Protein AF-A0A958Q8J9-F1 (afdb_monomer_lite)

Structure (mmCIF, N/CA/C/O backbone):
data_AF-A0A958Q8J9-F1
#
_entry.id   AF-A0A958Q8J9-F1
#
loop_
_atom_site.group_PDB
_atom_site.id
_atom_site.type_symbol
_atom_site.label_atom_id
_atom_site.label_alt_id
_atom_site.label_comp_id
_atom_site.label_asym_id
_atom_site.label_entity_id
_atom_site.label_seq_id
_atom_site.pdbx_PDB_ins_code
_atom_site.Cartn_x
_atom_site.Cartn_y
_atom_site.Cartn_z
_atom_site.occupancy
_atom_site.B_iso_or_equiv
_atom_site.auth_seq_id
_atom_site.auth_comp_id
_atom_site.auth_asym_id
_atom_site.auth_atom_id
_atom_site.pdbx_PDB_model_num
ATOM 1 N N . MET A 1 1 ? 12.607 -13.507 17.990 1.00 65.06 1 MET A N 1
ATOM 2 C CA . MET A 1 1 ? 11.284 -12.852 17.984 1.00 65.06 1 MET A CA 1
ATOM 3 C C . MET A 1 1 ? 10.967 -12.464 16.562 1.00 65.06 1 MET A C 1
ATOM 5 O O . MET A 1 1 ? 11.831 -11.887 15.908 1.00 65.06 1 MET A O 1
ATOM 9 N N . ASP A 1 2 ? 9.792 -12.836 16.069 1.00 87.00 2 ASP A N 1
ATOM 10 C CA . ASP A 1 2 ? 9.330 -12.377 14.765 1.00 87.00 2 ASP A CA 1
ATOM 11 C C . ASP A 1 2 ? 8.968 -10.878 14.819 1.00 87.00 2 ASP A C 1
ATOM 13 O O . ASP A 1 2 ? 8.800 -10.290 15.888 1.00 87.00 2 ASP A O 1
ATOM 17 N N . PHE A 1 3 ? 8.919 -10.215 13.662 1.00 89.94 3 PHE A N 1
ATOM 18 C CA . PHE A 1 3 ? 8.629 -8.779 13.597 1.00 89.94 3 PHE A CA 1
ATOM 19 C C . PHE A 1 3 ? 7.227 -8.441 14.138 1.00 89.94 3 PHE A C 1
ATOM 21 O O . PHE A 1 3 ? 7.032 -7.359 14.690 1.00 89.94 3 PHE A O 1
ATOM 28 N N . TRP A 1 4 ? 6.265 -9.358 14.009 1.00 93.81 4 TRP A N 1
ATOM 29 C CA . TRP A 1 4 ? 4.857 -9.146 14.349 1.00 93.81 4 TRP A CA 1
ATOM 30 C C . TRP A 1 4 ? 4.528 -9.447 15.817 1.00 93.81 4 TRP A C 1
ATOM 32 O O . TRP A 1 4 ? 3.486 -9.016 16.302 1.00 93.81 4 TRP A O 1
ATOM 42 N N . SER A 1 5 ? 5.422 -10.110 16.555 1.00 92.25 5 SER A N 1
ATOM 43 C CA . SER A 1 5 ? 5.240 -10.441 17.970 1.00 92.25 5 SER A CA 1
ATOM 44 C C . SER A 1 5 ? 5.408 -9.238 18.893 1.00 92.25 5 SER A C 1
ATOM 46 O O . SER A 1 5 ? 5.082 -9.326 20.074 1.00 92.25 5 SER A O 1
ATOM 48 N N . LYS A 1 6 ? 5.943 -8.118 18.388 1.00 95.69 6 LYS A N 1
ATOM 49 C CA . LYS A 1 6 ? 6.034 -6.865 19.144 1.00 95.69 6 LYS A CA 1
ATOM 50 C C . LYS A 1 6 ? 4.631 -6.324 19.403 1.00 95.69 6 LYS A C 1
ATOM 52 O O . LYS A 1 6 ? 3.866 -6.155 18.456 1.00 95.69 6 LYS A O 1
ATOM 57 N N . GLU A 1 7 ? 4.334 -5.991 20.657 1.00 96.06 7 GLU A N 1
ATOM 58 C CA . GLU A 1 7 ? 3.027 -5.468 21.080 1.00 96.06 7 GLU A CA 1
ATOM 59 C C . GLU A 1 7 ? 2.565 -4.301 20.198 1.00 96.06 7 GLU A C 1
ATOM 61 O O . GLU A 1 7 ? 1.462 -4.336 19.664 1.00 96.06 7 GLU A O 1
ATOM 66 N N . THR A 1 8 ? 3.446 -3.327 19.953 1.00 96.06 8 THR A N 1
ATOM 67 C CA . THR A 1 8 ? 3.157 -2.164 19.104 1.00 96.06 8 THR A CA 1
ATOM 68 C C . THR A 1 8 ? 2.720 -2.564 17.691 1.00 96.06 8 THR A C 1
ATOM 70 O O . THR A 1 8 ? 1.735 -2.042 17.175 1.00 96.06 8 THR A O 1
ATOM 73 N N . ASN A 1 9 ? 3.406 -3.530 17.071 1.00 96.75 9 ASN A N 1
ATOM 74 C CA . ASN A 1 9 ? 3.095 -3.977 15.710 1.00 96.75 9 ASN A CA 1
ATOM 75 C C . ASN A 1 9 ? 1.797 -4.788 15.672 1.00 96.75 9 ASN A C 1
ATOM 77 O O . ASN A 1 9 ? 0.998 -4.638 14.750 1.00 96.75 9 ASN A O 1
ATOM 81 N N . LYS A 1 10 ? 1.574 -5.633 16.682 1.00 96.00 10 LYS A N 1
ATOM 82 C CA . LYS A 1 10 ? 0.346 -6.418 16.815 1.00 96.00 10 LYS A CA 1
ATOM 83 C C . LYS A 1 10 ? -0.873 -5.518 17.028 1.00 96.00 10 LYS A C 1
ATOM 85 O O . LYS A 1 10 ? -1.880 -5.713 16.354 1.00 96.00 10 LYS A O 1
ATOM 90 N N . SER A 1 11 ? -0.759 -4.531 17.915 1.00 96.94 11 SER A N 1
ATOM 91 C CA . SER A 1 11 ? -1.809 -3.545 18.191 1.00 96.94 11 SER A CA 1
ATOM 92 C C . SER A 1 11 ? -2.178 -2.762 16.930 1.00 96.94 11 SER A C 1
ATOM 94 O O . SER A 1 11 ? -3.352 -2.658 16.588 1.00 96.94 11 SER A O 1
ATOM 96 N N . PHE A 1 12 ? -1.187 -2.328 16.144 1.00 96.88 12 PHE A N 1
ATOM 97 C CA . PHE A 1 12 ? -1.459 -1.640 14.882 1.00 96.88 12 PHE A CA 1
ATOM 98 C C . PHE A 1 12 ? -2.261 -2.497 13.885 1.00 96.88 12 PHE A C 1
ATOM 100 O O . PHE A 1 12 ? -3.200 -2.005 13.264 1.00 96.88 12 PHE A O 1
ATOM 107 N N . VAL A 1 13 ? -1.956 -3.795 13.765 1.00 96.50 13 VAL A N 1
ATOM 108 C CA . VAL A 1 13 ? -2.749 -4.709 12.920 1.00 96.50 13 VAL A CA 1
ATOM 109 C C . VAL A 1 13 ? -4.186 -4.836 13.433 1.00 96.50 13 VAL A C 1
ATOM 111 O O . VAL A 1 13 ? -5.109 -4.878 12.626 1.00 96.50 13 VAL A O 1
ATOM 114 N N . GLN A 1 14 ? -4.395 -4.868 14.752 1.00 96.88 14 GLN A N 1
ATOM 115 C CA . GLN A 1 14 ? -5.739 -4.913 15.338 1.00 96.88 14 GLN A CA 1
ATOM 116 C C . GLN A 1 14 ? -6.550 -3.654 15.011 1.00 96.88 14 GLN A C 1
ATOM 118 O O . GLN A 1 14 ? -7.724 -3.783 14.683 1.00 96.88 14 GLN A O 1
ATOM 123 N N . VAL A 1 15 ? -5.923 -2.472 15.018 1.00 97.25 15 VAL A N 1
ATOM 124 C CA . VAL A 1 15 ? -6.574 -1.216 14.604 1.00 97.25 15 VAL A CA 1
ATOM 125 C C . VAL A 1 15 ? -7.027 -1.288 13.145 1.00 97.25 15 VAL A C 1
ATOM 127 O O . VAL A 1 15 ? -8.175 -0.983 12.849 1.00 97.25 15 VAL A O 1
ATOM 130 N N . LEU A 1 16 ? -6.171 -1.769 12.235 1.00 96.94 16 LEU A N 1
ATOM 131 C CA . LEU A 1 16 ? -6.540 -1.913 10.820 1.00 96.94 16 LEU A CA 1
ATOM 132 C C . LEU A 1 16 ? -7.690 -2.908 10.589 1.00 96.94 16 LEU A C 1
ATOM 134 O O . LEU A 1 16 ? -8.421 -2.769 9.613 1.00 96.94 16 LEU A O 1
ATOM 138 N N . LEU A 1 17 ? -7.838 -3.918 11.453 1.00 97.31 17 LEU A N 1
ATOM 139 C CA . LEU A 1 17 ? -8.923 -4.904 11.383 1.00 97.31 17 LEU A CA 1
ATOM 140 C C . LEU A 1 17 ? -10.246 -4.408 11.985 1.00 97.31 17 LEU A C 1
ATOM 142 O O . LEU A 1 17 ? -11.261 -5.060 11.767 1.00 97.31 17 LEU A O 1
ATOM 146 N N . ALA A 1 18 ? -10.229 -3.311 12.744 1.00 97.69 18 ALA A N 1
ATOM 147 C CA . ALA A 1 18 ? -11.409 -2.742 13.393 1.00 97.69 18 ALA A CA 1
ATOM 148 C C . ALA A 1 18 ? -12.139 -1.694 12.533 1.00 97.69 18 ALA A C 1
ATOM 150 O O . ALA A 1 18 ? -13.196 -1.234 12.939 1.00 97.69 18 ALA A O 1
ATOM 151 N N . LEU A 1 19 ? -11.580 -1.312 11.378 1.00 97.62 19 LEU A N 1
ATOM 152 C CA . LEU A 1 19 ? -12.191 -0.346 10.462 1.00 97.62 19 LEU A CA 1
ATOM 153 C C . LEU A 1 19 ? -13.408 -0.967 9.757 1.00 97.62 19 LEU A C 1
ATOM 155 O O . LEU A 1 19 ? -13.259 -1.964 9.046 1.00 97.62 19 LEU A O 1
ATOM 159 N N . ASP A 1 20 ? -14.576 -0.335 9.886 1.00 96.44 20 ASP A N 1
ATOM 160 C CA . ASP A 1 20 ? -15.850 -0.866 9.376 1.00 96.44 20 ASP A CA 1
ATOM 161 C C . ASP A 1 20 ? -16.310 -0.205 8.066 1.00 96.44 20 ASP A C 1
ATOM 163 O O . ASP A 1 20 ? -17.143 -0.752 7.337 1.00 96.44 20 ASP A O 1
ATOM 167 N N . SER A 1 21 ? -15.783 0.980 7.741 1.00 97.94 21 SER A N 1
ATOM 168 C CA . SER A 1 21 ? -16.210 1.750 6.567 1.00 97.94 21 SER A CA 1
ATOM 169 C C . SER A 1 21 ? -15.068 2.459 5.847 1.00 97.94 21 SER A C 1
ATOM 171 O O . SER A 1 21 ? -13.996 2.714 6.398 1.00 97.94 21 SER A O 1
ATOM 173 N N . GLU A 1 22 ? -15.321 2.827 4.590 1.00 97.38 22 GLU A N 1
ATOM 174 C CA . GLU A 1 22 ? -14.373 3.608 3.799 1.00 97.38 22 GLU A CA 1
ATOM 175 C C . GLU A 1 22 ? -14.125 4.990 4.419 1.00 97.38 22 GLU A C 1
ATOM 177 O O . GLU A 1 22 ? -12.983 5.434 4.477 1.00 97.38 22 GLU A O 1
ATOM 182 N N . GLN A 1 23 ? -15.164 5.656 4.930 1.00 98.12 23 GLN A N 1
ATOM 183 C CA . GLN A 1 23 ? -15.049 6.978 5.553 1.00 98.12 23 GLN A CA 1
ATOM 184 C C . GLN A 1 23 ? -14.187 6.929 6.819 1.00 98.12 23 GLN A C 1
ATOM 186 O O . GLN A 1 23 ? -13.326 7.788 7.009 1.00 98.12 23 GLN A O 1
ATOM 191 N N . GLU A 1 24 ? -14.379 5.907 7.654 1.00 98.00 24 GLU A N 1
ATOM 192 C CA . GLU A 1 24 ? -13.563 5.686 8.849 1.00 98.00 24 GLU A CA 1
ATOM 193 C C . GLU A 1 24 ? -12.099 5.413 8.483 1.00 98.00 24 GLU A C 1
ATOM 195 O O . GLU A 1 24 ? -11.192 6.037 9.034 1.00 98.00 24 GLU A O 1
ATOM 200 N N . ALA A 1 25 ? -11.861 4.550 7.489 1.00 97.94 25 ALA A N 1
ATOM 201 C CA . ALA A 1 25 ? -10.517 4.265 7.002 1.00 97.94 25 ALA A CA 1
ATOM 202 C C . ALA A 1 25 ? -9.833 5.515 6.426 1.00 97.94 25 ALA A C 1
ATOM 204 O O . ALA A 1 25 ? -8.659 5.755 6.705 1.00 97.94 25 ALA A O 1
ATOM 205 N N . GLN A 1 26 ? -10.553 6.332 5.650 1.00 98.06 26 GLN A N 1
ATOM 206 C CA . GLN A 1 26 ? -10.027 7.588 5.115 1.00 98.06 26 GLN A CA 1
ATOM 207 C C . GLN A 1 26 ? -9.642 8.556 6.241 1.00 98.06 26 GLN A C 1
ATOM 209 O O . GLN A 1 26 ? -8.533 9.089 6.209 1.00 98.06 26 GLN A O 1
ATOM 214 N N . ALA A 1 27 ? -10.503 8.751 7.244 1.00 98.19 27 ALA A N 1
ATOM 215 C CA . ALA A 1 27 ? -10.213 9.637 8.371 1.00 98.19 27 ALA A CA 1
ATOM 216 C C . ALA A 1 27 ? -8.987 9.152 9.166 1.00 98.19 27 ALA A C 1
ATOM 218 O O . ALA A 1 27 ? -8.020 9.895 9.322 1.00 98.19 27 ALA A O 1
ATOM 219 N N . PHE A 1 28 ? -8.967 7.871 9.551 1.00 98.31 28 PHE A N 1
ATOM 220 C CA . PHE A 1 28 ? -7.858 7.275 10.298 1.00 98.31 28 PHE A CA 1
ATOM 221 C C . PHE A 1 28 ? -6.519 7.369 9.550 1.00 98.31 28 PHE A C 1
ATOM 223 O O . PHE A 1 28 ? -5.5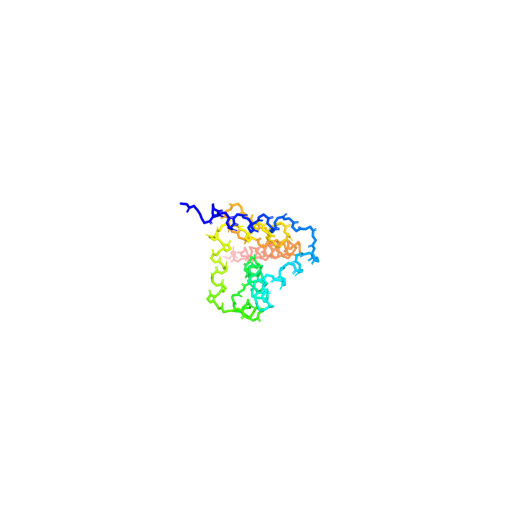00 7.758 10.124 1.00 98.31 28 PHE A O 1
ATOM 230 N N . LEU A 1 29 ? -6.499 7.047 8.252 1.00 97.81 29 LEU A N 1
ATOM 231 C CA . LEU A 1 29 ? -5.277 7.133 7.451 1.00 97.81 29 LEU A CA 1
ATOM 232 C C . LEU A 1 29 ? -4.812 8.582 7.261 1.00 97.81 29 LEU A C 1
ATOM 234 O O . LEU A 1 29 ? -3.608 8.811 7.149 1.00 97.81 29 LEU A O 1
ATOM 238 N N . ARG A 1 30 ? -5.723 9.564 7.225 1.00 97.81 30 ARG A N 1
ATOM 239 C CA . ARG A 1 30 ? -5.345 10.983 7.154 1.00 97.81 30 ARG A CA 1
ATOM 240 C C . ARG A 1 30 ? -4.747 11.508 8.459 1.00 97.81 30 ARG A C 1
ATOM 242 O O . ARG A 1 30 ? -3.834 12.326 8.375 1.00 97.81 30 ARG A O 1
ATOM 249 N N . ASP A 1 31 ? -5.204 11.020 9.609 1.00 98.19 31 ASP A N 1
ATOM 250 C CA . ASP A 1 31 ? -4.623 11.357 10.916 1.00 98.19 31 ASP A CA 1
ATOM 251 C C . ASP A 1 31 ? -3.240 10.717 11.105 1.00 98.19 31 ASP A C 1
ATOM 253 O O . ASP A 1 31 ? -2.323 11.334 11.645 1.00 98.19 31 ASP A O 1
ATOM 257 N N . LEU A 1 32 ? -3.076 9.475 10.638 1.00 98.12 32 LEU A N 1
ATOM 258 C CA . LEU A 1 32 ? -1.839 8.710 10.798 1.00 98.12 32 LEU A CA 1
ATOM 259 C C . LEU A 1 32 ? -0.737 9.121 9.812 1.00 98.12 32 LEU A C 1
ATOM 261 O O . LEU A 1 32 ? 0.448 8.981 10.115 1.00 98.12 32 LEU A O 1
ATOM 265 N N . MET A 1 33 ? -1.113 9.549 8.608 1.00 97.94 33 MET A N 1
ATOM 266 C CA . MET A 1 33 ? -0.196 9.679 7.476 1.00 97.94 33 MET A CA 1
ATOM 267 C C . MET A 1 33 ? -0.325 11.044 6.816 1.00 97.94 33 MET A C 1
ATOM 269 O O . MET A 1 33 ? -1.380 11.671 6.802 1.00 97.94 33 MET A O 1
ATOM 273 N N . THR A 1 34 ? 0.729 11.493 6.153 1.00 98.62 34 THR A N 1
ATOM 274 C CA . THR A 1 34 ? 0.675 12.644 5.245 1.00 98.62 34 THR A CA 1
ATOM 275 C C . THR A 1 34 ? 0.007 12.275 3.917 1.00 98.62 34 THR A C 1
ATOM 277 O O . THR A 1 34 ? -0.073 11.103 3.539 1.00 98.62 34 THR A O 1
ATOM 280 N N . GLU A 1 35 ? -0.470 13.271 3.167 1.00 98.12 35 GLU A N 1
ATOM 281 C CA . GLU A 1 35 ? -1.051 13.036 1.835 1.00 98.12 35 GLU A CA 1
ATOM 282 C C . GLU A 1 35 ? -0.038 12.388 0.883 1.00 98.12 35 GLU A C 1
ATOM 284 O O . GLU A 1 35 ? -0.379 11.491 0.110 1.00 98.12 35 GLU A O 1
ATOM 289 N N . ALA A 1 36 ? 1.230 12.798 0.989 1.00 98.00 36 ALA A N 1
ATOM 290 C CA . ALA A 1 36 ? 2.322 12.246 0.201 1.00 98.00 36 ALA A CA 1
ATOM 291 C C . ALA A 1 36 ? 2.530 10.750 0.478 1.00 98.00 36 ALA A C 1
ATOM 293 O O . ALA A 1 36 ? 2.717 9.973 -0.461 1.00 98.00 36 ALA A O 1
ATOM 294 N N . GLU A 1 37 ? 2.456 10.334 1.744 1.00 98.50 37 GLU A N 1
ATOM 295 C CA . GLU A 1 37 ? 2.564 8.926 2.127 1.00 98.50 37 GLU A CA 1
ATOM 296 C C . GLU A 1 37 ? 1.373 8.120 1.611 1.00 98.50 37 GLU A C 1
ATOM 298 O O . GLU A 1 37 ? 1.583 7.093 0.967 1.00 98.50 37 GLU A O 1
ATOM 303 N N . VAL A 1 38 ? 0.135 8.597 1.795 1.00 98.19 38 VAL A N 1
ATOM 304 C CA . VAL A 1 38 ? -1.062 7.927 1.250 1.00 98.19 38 VAL A CA 1
ATOM 305 C C . VAL A 1 38 ? -0.935 7.740 -0.266 1.00 98.19 38 VAL A C 1
ATOM 307 O O . VAL A 1 38 ? -1.112 6.629 -0.773 1.00 98.19 38 VAL A O 1
ATOM 310 N N . ALA A 1 39 ? -0.550 8.794 -0.991 1.00 97.75 39 ALA A N 1
ATOM 311 C CA . ALA A 1 39 ? -0.342 8.735 -2.434 1.00 97.75 39 ALA A CA 1
ATOM 312 C C . ALA A 1 39 ? 0.780 7.758 -2.831 1.00 97.75 39 ALA A C 1
ATOM 314 O O . ALA A 1 39 ? 0.688 7.099 -3.867 1.00 97.75 39 ALA A O 1
ATOM 315 N N . GLU A 1 40 ? 1.849 7.650 -2.043 1.00 97.75 40 GLU A N 1
ATOM 316 C CA . GLU A 1 40 ? 2.943 6.702 -2.278 1.00 97.75 40 GLU A CA 1
ATOM 317 C C . GLU A 1 40 ? 2.482 5.245 -2.103 1.00 97.75 40 GLU A C 1
ATOM 319 O O . GLU A 1 40 ? 2.757 4.402 -2.962 1.00 97.75 40 GLU A O 1
ATOM 324 N N . PHE A 1 41 ? 1.724 4.928 -1.047 1.00 97.81 41 PHE A N 1
ATOM 325 C CA . PHE A 1 41 ? 1.168 3.580 -0.870 1.00 97.81 41 PHE A CA 1
ATOM 326 C C . PHE A 1 41 ? 0.144 3.235 -1.956 1.00 97.81 41 PHE A C 1
ATOM 328 O O . PHE A 1 41 ? 0.187 2.128 -2.500 1.00 97.81 41 PHE A O 1
ATOM 335 N N . ALA A 1 42 ? -0.709 4.187 -2.341 1.00 98.19 42 ALA A N 1
ATOM 336 C CA . ALA A 1 42 ? -1.657 4.014 -3.438 1.00 98.19 42 ALA A CA 1
ATOM 337 C C . ALA A 1 42 ? -0.945 3.728 -4.772 1.00 98.19 42 ALA A C 1
ATOM 339 O O . ALA A 1 42 ? -1.331 2.809 -5.500 1.00 98.19 42 ALA A O 1
ATOM 340 N N . ARG A 1 43 ? 0.146 4.445 -5.077 1.00 98.56 43 ARG A N 1
ATOM 341 C CA . ARG A 1 43 ? 0.973 4.199 -6.271 1.00 98.56 43 ARG A CA 1
ATOM 342 C C . ARG A 1 43 ? 1.630 2.821 -6.250 1.00 98.56 43 ARG A C 1
ATOM 344 O O . ARG A 1 43 ? 1.627 2.136 -7.271 1.00 98.56 43 ARG A O 1
ATOM 351 N N . ARG A 1 44 ? 2.135 2.365 -5.098 1.00 98.50 44 ARG A N 1
ATOM 352 C CA . ARG A 1 44 ? 2.691 1.003 -4.953 1.00 98.50 44 ARG A CA 1
ATOM 353 C C . ARG A 1 44 ? 1.630 -0.075 -5.146 1.00 98.50 44 ARG A C 1
ATOM 355 O O . ARG A 1 44 ? 1.904 -1.079 -5.801 1.00 98.50 44 ARG A O 1
ATOM 362 N N . TRP A 1 45 ? 0.419 0.142 -4.633 1.00 98.25 45 TRP A N 1
ATOM 363 C CA . TRP A 1 45 ? -0.717 -0.740 -4.894 1.00 98.25 45 TRP A CA 1
ATOM 364 C C . TRP A 1 45 ? -1.091 -0.761 -6.383 1.00 98.25 45 TRP A C 1
ATOM 366 O O . TRP A 1 45 ? -1.241 -1.841 -6.955 1.00 98.25 45 TRP A O 1
ATOM 376 N N . LYS A 1 46 ? -1.152 0.403 -7.049 1.00 98.31 46 LYS A N 1
ATOM 377 C CA . LYS A 1 46 ? -1.366 0.490 -8.504 1.00 98.31 46 LYS A CA 1
ATOM 378 C C . LYS A 1 46 ? -0.289 -0.284 -9.273 1.00 98.31 46 LYS A C 1
ATOM 380 O O . LYS A 1 46 ? -0.632 -1.092 -10.130 1.00 98.31 46 LYS A O 1
ATOM 385 N N . ALA A 1 47 ? 0.986 -0.122 -8.919 1.00 98.25 47 ALA A N 1
ATOM 386 C CA . ALA A 1 47 ? 2.074 -0.885 -9.526 1.00 98.25 47 ALA A CA 1
ATOM 387 C C . ALA A 1 47 ? 1.907 -2.399 -9.326 1.00 98.25 47 ALA A C 1
ATOM 389 O O . ALA A 1 47 ? 2.080 -3.151 -10.277 1.00 98.25 47 ALA A O 1
ATOM 390 N N . ALA A 1 48 ? 1.520 -2.862 -8.132 1.00 97.94 48 ALA A N 1
ATOM 391 C CA . ALA A 1 48 ? 1.271 -4.284 -7.885 1.00 97.94 48 ALA A CA 1
ATOM 392 C C . ALA A 1 48 ? 0.140 -4.846 -8.764 1.00 97.94 48 ALA A C 1
ATOM 394 O O . ALA A 1 48 ? 0.264 -5.960 -9.267 1.00 97.94 48 ALA A O 1
ATOM 395 N N . ARG A 1 49 ? -0.930 -4.070 -8.990 1.00 97.31 49 ARG A N 1
ATOM 396 C CA . ARG A 1 49 ? -2.023 -4.437 -9.906 1.00 97.31 49 ARG A CA 1
ATOM 397 C C . ARG A 1 49 ? -1.547 -4.541 -11.354 1.00 97.31 49 ARG A C 1
ATOM 399 O O . ARG A 1 49 ? -1.846 -5.529 -12.009 1.00 97.31 49 ARG A O 1
ATOM 406 N N . LEU A 1 50 ? -0.793 -3.553 -11.834 1.00 96.56 50 LEU A N 1
ATOM 407 C CA . LEU A 1 50 ? -0.278 -3.538 -13.207 1.00 96.56 50 LEU A CA 1
ATOM 408 C C . LEU A 1 50 ? 0.748 -4.659 -13.443 1.00 96.56 50 LEU A C 1
ATOM 410 O O . 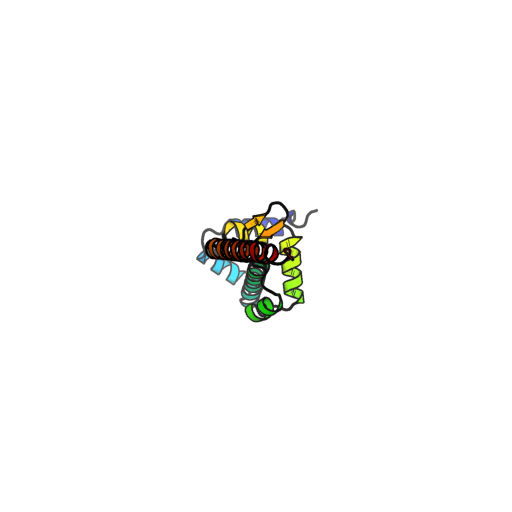LEU A 1 50 ? 0.692 -5.344 -14.459 1.00 96.56 50 LEU A O 1
ATOM 414 N N . LEU A 1 51 ? 1.629 -4.918 -12.472 1.00 96.19 51 LEU A N 1
ATOM 415 C CA . LEU A 1 51 ? 2.550 -6.060 -12.502 1.00 96.19 51 LEU A CA 1
ATOM 416 C C . LEU A 1 51 ? 1.793 -7.387 -12.574 1.00 96.19 51 LEU A C 1
ATOM 418 O O . LEU A 1 51 ? 2.162 -8.261 -13.352 1.00 96.19 51 LEU A O 1
ATOM 422 N N . ALA A 1 52 ? 0.717 -7.525 -11.796 1.00 94.06 52 ALA A N 1
ATOM 423 C CA . ALA A 1 52 ? -0.153 -8.693 -11.857 1.00 94.06 52 ALA A CA 1
ATOM 424 C C . ALA A 1 52 ? -0.867 -8.842 -13.210 1.00 94.06 52 ALA A C 1
ATOM 426 O O . ALA A 1 52 ? -1.277 -9.935 -13.579 1.00 94.06 52 ALA A O 1
ATOM 427 N N . GLN A 1 53 ? -0.982 -7.759 -13.970 1.00 92.88 53 GLN A N 1
ATOM 428 C CA . GLN A 1 53 ? -1.556 -7.763 -15.308 1.00 92.88 53 GLN A CA 1
ATOM 429 C C . GLN A 1 53 ? -0.506 -7.920 -16.419 1.00 92.88 53 GLN A C 1
ATOM 431 O O . GLN A 1 53 ? -0.827 -7.757 -17.591 1.00 92.88 53 GLN A O 1
ATOM 436 N N . GLY A 1 54 ? 0.756 -8.204 -16.078 1.00 91.62 54 GLY A N 1
ATOM 437 C CA . GLY A 1 54 ? 1.832 -8.354 -17.062 1.00 91.62 54 GLY A CA 1
ATOM 438 C C . GLY A 1 54 ? 2.237 -7.049 -17.755 1.00 91.62 54 GLY A C 1
ATOM 439 O O . GLY A 1 54 ? 2.899 -7.087 -18.792 1.00 91.62 54 GLY A O 1
ATOM 440 N N . VAL A 1 55 ? 1.858 -5.890 -17.207 1.00 94.69 55 VAL A N 1
ATOM 441 C CA . VAL A 1 55 ? 2.174 -4.586 -17.803 1.00 94.69 55 VAL A CA 1
ATOM 442 C C . VAL A 1 55 ? 3.692 -4.334 -17.747 1.00 94.69 55 VAL A C 1
ATOM 444 O O . VAL A 1 55 ? 4.309 -4.545 -16.696 1.00 94.69 55 VAL A O 1
ATOM 447 N N . PRO A 1 56 ? 4.323 -3.862 -18.842 1.00 94.19 56 PRO A N 1
ATOM 448 C CA . PRO A 1 56 ? 5.753 -3.562 -18.866 1.00 94.19 56 PRO A CA 1
ATOM 449 C C . PRO A 1 56 ? 6.154 -2.461 -17.876 1.00 94.19 56 PRO A C 1
ATOM 451 O O . PRO A 1 56 ? 5.412 -1.508 -17.645 1.00 94.19 56 PRO A O 1
ATOM 454 N N . TYR A 1 57 ? 7.376 -2.542 -17.343 1.00 92.81 57 TYR A N 1
ATOM 455 C CA . TYR A 1 57 ? 7.885 -1.597 -16.337 1.00 92.81 57 TYR A CA 1
ATOM 456 C C . TYR A 1 57 ? 7.827 -0.139 -16.802 1.00 92.81 57 TYR A C 1
ATOM 458 O O . TYR A 1 57 ? 7.428 0.719 -16.026 1.00 92.81 57 TYR A O 1
ATOM 466 N N . THR A 1 58 ? 8.159 0.137 -18.063 1.00 96.19 58 THR A N 1
ATOM 467 C CA . THR A 1 58 ? 8.137 1.494 -18.634 1.00 96.19 58 THR A CA 1
ATOM 468 C C . THR A 1 58 ? 6.740 2.117 -18.596 1.00 96.19 58 THR A C 1
ATOM 470 O O . THR A 1 58 ? 6.587 3.285 -18.247 1.00 96.19 58 THR A O 1
ATOM 473 N N . SER A 1 59 ? 5.701 1.331 -18.886 1.00 97.62 59 SER A N 1
ATOM 474 C CA . SER A 1 59 ? 4.308 1.771 -18.769 1.00 97.62 59 SER A CA 1
ATOM 475 C C . SER A 1 59 ? 3.914 1.994 -17.309 1.00 97.62 59 SER A C 1
ATOM 477 O O . SER A 1 59 ? 3.263 2.987 -16.996 1.00 97.62 59 SER A O 1
ATOM 479 N N . ILE A 1 60 ? 4.365 1.128 -16.395 1.00 97.56 60 ILE A N 1
ATOM 480 C CA . ILE A 1 60 ? 4.112 1.287 -14.955 1.00 97.56 60 ILE A CA 1
ATOM 481 C C . ILE A 1 60 ? 4.761 2.571 -14.425 1.00 97.56 60 ILE A C 1
ATOM 483 O O . ILE A 1 60 ? 4.136 3.284 -13.640 1.00 97.56 60 ILE A O 1
ATOM 487 N N . GLU A 1 61 ? 5.984 2.892 -14.845 1.00 97.94 61 GLU A N 1
ATOM 488 C CA . GLU A 1 61 ? 6.662 4.145 -14.488 1.00 97.94 61 GLU A CA 1
ATOM 489 C C . GLU A 1 61 ? 5.852 5.357 -14.944 1.00 97.94 61 GLU A C 1
ATOM 491 O O . GLU A 1 61 ? 5.560 6.229 -14.127 1.00 97.94 61 GLU A O 1
ATOM 496 N N . ALA A 1 62 ? 5.417 5.377 -16.207 1.00 97.75 62 ALA A N 1
ATOM 497 C CA . ALA A 1 62 ? 4.606 6.465 -16.751 1.00 97.75 62 ALA A CA 1
ATOM 498 C C . ALA A 1 62 ? 3.267 6.627 -16.008 1.00 97.75 62 ALA A C 1
ATOM 500 O O . ALA A 1 62 ? 2.823 7.740 -15.742 1.00 97.75 62 ALA A O 1
ATOM 501 N N . GLU A 1 63 ? 2.632 5.517 -15.632 1.00 97.50 63 GLU A N 1
ATOM 502 C CA . GLU A 1 63 ? 1.314 5.512 -14.999 1.00 97.50 63 GLU A CA 1
ATOM 503 C C . GLU A 1 63 ? 1.306 5.772 -13.492 1.00 97.50 63 GLU A C 1
ATOM 505 O O . GLU A 1 63 ? 0.266 6.148 -12.935 1.00 97.50 63 GLU A O 1
ATOM 510 N N . THR A 1 64 ? 2.406 5.463 -12.809 1.00 97.69 64 THR A N 1
ATOM 511 C CA . THR A 1 64 ? 2.505 5.549 -11.346 1.00 97.69 64 THR A CA 1
ATOM 512 C C . THR A 1 64 ? 3.469 6.634 -10.890 1.00 97.69 64 THR A C 1
ATOM 514 O O . THR A 1 64 ? 3.410 7.034 -9.732 1.00 97.69 64 THR A O 1
ATOM 517 N N . GLY A 1 65 ? 4.375 7.104 -11.749 1.00 97.62 65 GLY A N 1
ATOM 518 C CA . GLY A 1 65 ? 5.463 8.006 -11.370 1.00 97.62 65 GLY A CA 1
ATOM 519 C C . GLY A 1 65 ? 6.479 7.383 -10.405 1.00 97.62 65 GLY A C 1
ATOM 520 O O . GLY A 1 65 ? 7.271 8.105 -9.801 1.00 97.62 65 GLY A O 1
ATOM 521 N N . LEU A 1 66 ? 6.444 6.062 -10.196 1.00 98.25 66 LEU A N 1
ATOM 522 C CA . LEU A 1 66 ? 7.428 5.353 -9.381 1.00 98.25 66 LEU A CA 1
ATOM 523 C C . LEU A 1 66 ? 8.696 5.085 -10.189 1.00 98.25 66 LEU A C 1
ATOM 525 O O . LEU A 1 66 ? 8.638 4.846 -11.388 1.00 98.25 66 LEU A O 1
ATOM 529 N N . SER A 1 67 ? 9.844 5.045 -9.514 1.00 97.75 67 SER A N 1
ATOM 530 C CA . SER A 1 67 ? 11.104 4.649 -10.146 1.00 97.75 67 SER A CA 1
ATOM 531 C C . SER A 1 67 ? 11.167 3.145 -10.426 1.00 97.75 67 SER A C 1
ATOM 533 O O . SER A 1 67 ? 10.582 2.339 -9.689 1.00 97.75 67 SER A O 1
ATOM 535 N N . SER A 1 68 ? 11.992 2.748 -11.402 1.00 96.44 68 SER A N 1
ATOM 536 C CA . SER A 1 68 ? 12.267 1.340 -11.733 1.00 96.44 68 SER A CA 1
ATOM 537 C C . SER A 1 68 ? 12.687 0.534 -10.504 1.00 96.44 68 SER A C 1
ATOM 539 O O . SER A 1 68 ? 12.238 -0.593 -10.298 1.00 96.44 68 SER A O 1
ATOM 541 N N . ALA A 1 69 ? 13.516 1.126 -9.635 1.00 97.44 69 ALA A N 1
ATOM 542 C CA . ALA A 1 69 ? 13.972 0.495 -8.398 1.00 97.44 69 ALA A CA 1
ATOM 543 C C . ALA A 1 69 ? 12.818 0.229 -7.417 1.00 97.44 69 ALA A C 1
ATOM 545 O O . ALA A 1 69 ? 12.782 -0.811 -6.753 1.00 97.44 69 ALA A O 1
ATOM 546 N N . THR A 1 70 ? 11.850 1.144 -7.320 1.00 97.94 70 THR A N 1
ATOM 547 C CA . THR A 1 70 ? 10.660 0.936 -6.489 1.00 97.94 70 THR A CA 1
ATOM 548 C C . THR A 1 70 ? 9.740 -0.121 -7.090 1.00 97.94 70 THR A C 1
ATOM 550 O O . THR A 1 70 ? 9.321 -1.018 -6.358 1.00 97.94 70 THR A O 1
ATOM 553 N N . ILE A 1 71 ? 9.501 -0.100 -8.402 1.00 98.06 71 ILE A N 1
ATOM 554 C CA . ILE A 1 71 ? 8.695 -1.121 -9.093 1.00 98.06 71 ILE A CA 1
ATOM 555 C C . ILE A 1 71 ? 9.336 -2.507 -8.946 1.00 98.06 71 ILE A C 1
ATOM 557 O O . ILE A 1 71 ? 8.651 -3.472 -8.609 1.00 98.06 71 ILE A O 1
ATOM 561 N N . ALA A 1 72 ? 10.662 -2.612 -9.072 1.00 97.25 72 ALA A N 1
ATOM 562 C CA . ALA A 1 72 ? 11.396 -3.854 -8.843 1.00 97.25 72 ALA A CA 1
ATOM 563 C C . ALA A 1 72 ? 11.207 -4.393 -7.414 1.00 97.25 72 ALA A C 1
ATOM 565 O O . ALA A 1 72 ? 11.014 -5.597 -7.226 1.00 97.25 72 ALA A O 1
ATOM 566 N N . ARG A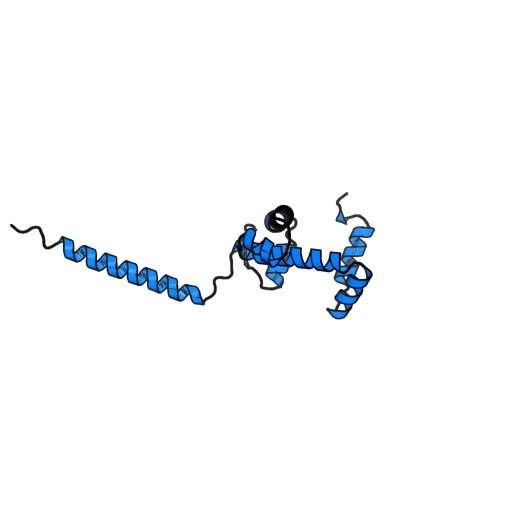 1 73 ? 11.198 -3.516 -6.398 1.00 98.19 73 ARG A N 1
ATOM 567 C CA . ARG A 1 73 ? 10.868 -3.916 -5.020 1.00 98.19 73 ARG A CA 1
ATOM 568 C C . ARG A 1 73 ? 9.430 -4.418 -4.909 1.00 98.19 73 ARG A C 1
A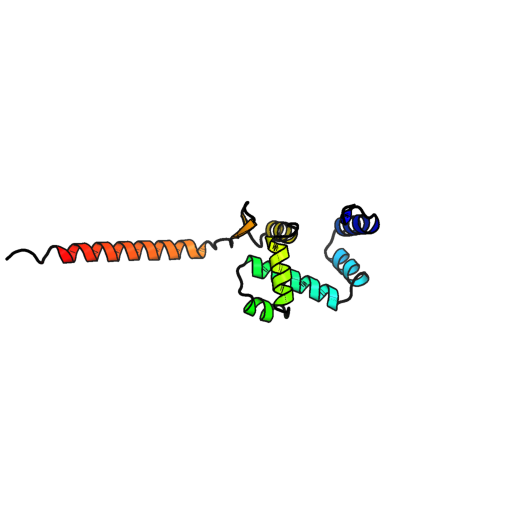TOM 570 O O . ARG A 1 73 ? 9.225 -5.472 -4.312 1.00 98.19 73 ARG A O 1
ATOM 577 N N . VAL A 1 74 ? 8.456 -3.714 -5.487 1.00 98.19 74 VAL A N 1
ATOM 578 C CA . VAL A 1 74 ? 7.045 -4.145 -5.482 1.00 98.19 74 VAL A CA 1
ATOM 579 C C . VAL A 1 74 ? 6.898 -5.515 -6.147 1.00 98.19 74 VAL A C 1
ATOM 581 O O . VAL A 1 74 ? 6.324 -6.414 -5.541 1.00 98.19 74 VAL A O 1
ATOM 584 N N . SER A 1 75 ? 7.502 -5.721 -7.319 1.00 96.69 75 SER A N 1
ATOM 585 C CA . SER A 1 75 ? 7.511 -7.009 -8.023 1.00 96.69 75 SER A CA 1
ATOM 586 C C . SER A 1 75 ? 8.122 -8.130 -7.180 1.00 96.69 75 SER A C 1
ATOM 588 O O . SER A 1 75 ? 7.532 -9.206 -7.049 1.00 96.69 75 SER A O 1
ATOM 590 N N . LYS A 1 76 ? 9.257 -7.877 -6.515 1.00 97.12 76 LYS A N 1
ATOM 591 C CA . LYS A 1 76 ? 9.864 -8.852 -5.599 1.00 97.12 76 LYS A CA 1
ATOM 592 C C . LYS A 1 76 ? 8.902 -9.251 -4.477 1.00 97.12 76 LYS A C 1
ATOM 594 O O . LYS A 1 76 ? 8.772 -10.441 -4.203 1.00 97.12 76 LYS A O 1
ATOM 599 N N . TRP A 1 77 ? 8.227 -8.294 -3.838 1.00 97.19 77 TRP A N 1
ATOM 600 C CA . TRP A 1 77 ? 7.273 -8.577 -2.756 1.00 97.19 77 TRP A CA 1
ATOM 601 C C . TRP A 1 77 ? 5.977 -9.230 -3.249 1.00 97.19 77 TRP A C 1
ATOM 603 O O . TRP A 1 77 ? 5.413 -10.065 -2.542 1.00 97.19 77 TRP A O 1
ATOM 613 N N . LEU A 1 78 ? 5.530 -8.898 -4.459 1.00 96.31 78 LEU A N 1
ATOM 614 C CA . LEU A 1 78 ? 4.370 -9.508 -5.102 1.00 96.31 78 LEU A CA 1
ATOM 615 C C . LEU A 1 78 ? 4.594 -11.004 -5.372 1.00 96.31 78 LEU A C 1
ATOM 617 O O . LEU A 1 78 ? 3.718 -11.812 -5.069 1.00 96.31 78 LEU A O 1
ATOM 621 N N . HIS A 1 79 ? 5.771 -11.385 -5.876 1.00 92.50 79 HIS A N 1
ATOM 622 C CA . HIS A 1 79 ? 6.066 -12.771 -6.262 1.00 92.50 79 HIS A CA 1
ATOM 623 C C . HIS A 1 79 ? 6.698 -13.591 -5.128 1.00 92.50 79 HIS A C 1
ATOM 625 O O . HIS A 1 79 ? 6.278 -14.713 -4.856 1.00 92.50 79 HIS A O 1
ATOM 631 N N . LYS A 1 80 ? 7.672 -13.024 -4.409 1.00 92.94 80 LYS A N 1
ATOM 632 C CA . LYS A 1 80 ? 8.511 -13.734 -3.422 1.00 92.94 80 LYS A CA 1
ATOM 633 C C . LYS A 1 80 ? 8.364 -13.204 -1.988 1.00 92.94 80 LYS A C 1
ATOM 635 O O . LYS A 1 80 ? 9.189 -13.515 -1.135 1.00 92.94 80 LYS A O 1
ATOM 640 N N . GLY A 1 81 ? 7.365 -12.358 -1.730 1.00 93.31 81 GLY A N 1
ATOM 641 C CA . GLY A 1 81 ? 7.082 -11.811 -0.402 1.00 93.31 81 GLY A CA 1
ATOM 642 C C . GLY A 1 81 ? 6.106 -12.657 0.419 1.00 93.31 81 GLY A C 1
ATOM 643 O O . GLY A 1 81 ? 5.860 -13.823 0.130 1.00 93.31 81 GLY A O 1
ATOM 644 N N . GLN A 1 82 ? 5.484 -12.022 1.415 1.00 94.19 82 GLN A N 1
ATOM 645 C CA . GLN A 1 82 ? 4.553 -12.655 2.367 1.00 94.19 82 GLN A CA 1
ATOM 646 C C . GLN A 1 82 ? 3.158 -12.963 1.780 1.00 94.19 82 GLN A C 1
ATOM 648 O O . GLN A 1 82 ? 2.242 -13.323 2.507 1.00 94.19 82 GLN A O 1
ATOM 653 N N . GLY A 1 83 ? 2.947 -12.763 0.474 1.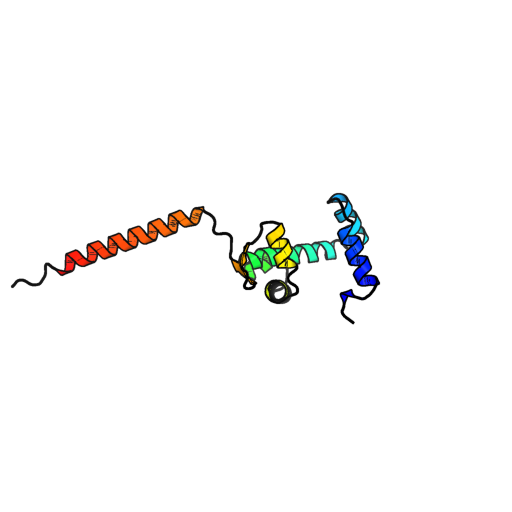00 95.06 83 GLY A N 1
ATOM 654 C CA . GLY A 1 83 ? 1.685 -13.082 -0.208 1.00 95.06 83 GLY A CA 1
ATOM 655 C C . GLY A 1 83 ? 0.534 -12.081 -0.027 1.00 95.06 83 GLY A C 1
ATOM 656 O O . GLY A 1 83 ? -0.485 -12.236 -0.694 1.00 95.06 83 GLY A O 1
ATOM 657 N N . GLY A 1 84 ? 0.690 -11.029 0.787 1.00 96.31 84 GLY A N 1
ATOM 658 C CA . GLY A 1 84 ? -0.369 -10.040 1.051 1.00 96.31 84 GLY A CA 1
ATOM 659 C C . GLY A 1 84 ? -0.958 -9.385 -0.208 1.00 96.31 84 GLY A C 1
ATOM 660 O O . GLY A 1 84 ? -2.178 -9.333 -0.351 1.00 96.31 84 GLY A O 1
ATOM 661 N N . TYR A 1 85 ? -0.114 -8.981 -1.169 1.00 96.94 85 TYR A N 1
ATOM 662 C CA . TYR A 1 85 ? -0.589 -8.460 -2.459 1.00 96.94 85 TYR A CA 1
ATOM 663 C C . TYR A 1 85 ? -1.470 -9.475 -3.194 1.00 96.94 85 TYR A C 1
ATOM 665 O O . TYR A 1 85 ? -2.569 -9.134 -3.612 1.00 96.94 85 TYR A O 1
ATOM 673 N N . ARG A 1 86 ? -1.021 -10.731 -3.310 1.00 95.19 86 ARG A N 1
ATOM 674 C CA . ARG A 1 86 ? -1.746 -11.789 -4.031 1.00 95.19 86 ARG A CA 1
ATOM 675 C C . ARG A 1 86 ? -3.110 -12.074 -3.408 1.00 95.19 86 ARG A C 1
ATOM 677 O O . ARG A 1 86 ? -4.091 -12.209 -4.130 1.00 95.19 86 ARG A O 1
ATOM 684 N N . VAL A 1 87 ? -3.182 -12.115 -2.075 1.00 96.12 87 VAL A N 1
ATOM 685 C CA . VAL A 1 87 ? -4.446 -12.310 -1.349 1.00 96.12 87 VAL A CA 1
ATOM 686 C C . VAL A 1 87 ? -5.433 -11.190 -1.664 1.00 96.12 87 VAL A C 1
ATOM 688 O O . VAL A 1 87 ? -6.584 -11.477 -1.982 1.00 96.12 87 VAL A O 1
ATOM 691 N N . LEU A 1 88 ? -5.004 -9.927 -1.599 1.00 96.31 88 LEU A N 1
ATOM 692 C CA . LEU A 1 88 ? -5.893 -8.793 -1.857 1.00 96.31 88 LEU A CA 1
ATOM 693 C C . LEU A 1 88 ? -6.269 -8.669 -3.336 1.00 96.31 88 LEU A C 1
ATOM 695 O O . LEU A 1 88 ? -7.429 -8.412 -3.638 1.00 96.31 88 LEU A O 1
ATOM 699 N N . LEU A 1 89 ? -5.333 -8.918 -4.256 1.00 95.69 89 LEU A N 1
ATOM 700 C CA . LEU A 1 89 ? -5.614 -8.941 -5.694 1.00 95.69 89 LEU A CA 1
ATOM 701 C C . LEU A 1 89 ? -6.684 -9.983 -6.034 1.00 95.69 89 LEU A C 1
ATOM 703 O O . LEU A 1 89 ? -7.625 -9.666 -6.758 1.00 95.69 89 LEU A O 1
ATOM 707 N N . LYS A 1 90 ? -6.582 -11.186 -5.454 1.00 94.38 90 LYS A N 1
ATOM 708 C CA . LYS A 1 90 ? -7.586 -12.242 -5.613 1.00 94.38 90 LYS A CA 1
ATOM 709 C C . LYS A 1 90 ? -8.924 -11.861 -4.978 1.00 94.38 90 LYS A C 1
ATOM 711 O O . LYS A 1 90 ? -9.957 -11.976 -5.625 1.00 94.38 90 LYS A O 1
ATOM 716 N N . LYS A 1 91 ? -8.921 -11.385 -3.724 1.00 94.94 91 LYS A N 1
ATOM 717 C CA . LYS A 1 91 ? -10.148 -10.974 -3.009 1.00 94.94 91 LYS A CA 1
ATOM 718 C C . LYS A 1 91 ? -10.929 -9.889 -3.754 1.00 94.94 91 LYS A C 1
ATOM 720 O O . LYS A 1 91 ? -12.150 -9.878 -3.685 1.00 94.94 91 LYS A O 1
ATOM 725 N N . LEU A 1 92 ? -10.228 -8.999 -4.453 1.00 94.56 92 LEU A N 1
ATOM 726 C CA . LEU A 1 92 ? -10.819 -7.910 -5.230 1.00 94.56 92 LEU A CA 1
ATOM 727 C C . LEU A 1 92 ? -11.123 -8.294 -6.691 1.00 94.56 92 LEU A C 1
ATOM 729 O O . LEU A 1 92 ? -11.535 -7.431 -7.459 1.00 94.56 92 LEU A O 1
ATOM 733 N N . GLY A 1 93 ? -10.896 -9.550 -7.098 1.00 92.75 93 GLY A N 1
ATOM 734 C CA . GLY A 1 93 ? -11.149 -10.014 -8.467 1.00 92.75 93 GLY A CA 1
ATOM 735 C C . GLY A 1 93 ? -10.252 -9.367 -9.529 1.00 92.75 93 GLY A C 1
ATOM 736 O O . GLY A 1 93 ? -10.644 -9.263 -10.686 1.00 92.75 93 GLY A O 1
ATOM 737 N N . ILE A 1 94 ? -9.065 -8.887 -9.145 1.00 89.50 94 ILE A N 1
ATOM 738 C CA . ILE A 1 94 ? -8.149 -8.161 -10.040 1.00 89.50 94 ILE A CA 1
ATOM 739 C C . ILE A 1 94 ? -7.221 -9.122 -10.798 1.00 89.50 94 ILE A C 1
ATOM 741 O O . ILE A 1 94 ? -6.818 -8.815 -11.919 1.00 89.50 94 ILE A O 1
ATOM 745 N N . ALA A 1 95 ? -6.858 -10.256 -10.194 1.00 79.44 95 ALA A N 1
ATOM 746 C CA . ALA A 1 95 ? -6.003 -11.267 -10.813 1.00 79.44 95 ALA A CA 1
ATOM 747 C C . ALA A 1 95 ? -6.323 -12.671 -10.283 1.00 79.44 95 ALA A C 1
ATOM 749 O O . ALA A 1 95 ? -6.595 -12.835 -9.089 1.00 79.44 95 ALA A O 1
ATOM 750 N N . GLU A 1 96 ? -6.212 -13.677 -11.154 1.00 66.62 96 GLU A N 1
ATOM 751 C CA . GLU A 1 96 ? -6.209 -15.083 -10.758 1.00 66.62 96 GLU A CA 1
ATOM 752 C C . GLU A 1 96 ? -4.769 -15.502 -10.444 1.00 66.62 96 GLU A C 1
ATOM 754 O O . GLU A 1 96 ? -3.846 -15.373 -11.247 1.00 66.62 96 GLU A O 1
ATOM 759 N N . VAL A 1 97 ? -4.552 -15.955 -9.213 1.00 56.72 97 VAL A N 1
ATOM 760 C CA . VAL A 1 97 ? -3.236 -16.398 -8.744 1.00 56.72 97 VAL A CA 1
ATOM 761 C C . VAL A 1 97 ? -3.252 -17.917 -8.754 1.00 56.72 97 VAL A C 1
ATOM 763 O O . VAL A 1 97 ? -3.979 -18.523 -7.958 1.00 56.72 97 VAL A O 1
ATOM 766 N N . THR A 1 98 ? -2.466 -18.544 -9.629 1.00 47.81 98 THR A N 1
ATOM 767 C CA . THR A 1 98 ? -2.389 -20.007 -9.661 1.00 47.81 98 THR A CA 1
ATOM 768 C C . THR A 1 98 ? -1.635 -20.537 -8.429 1.00 47.81 98 THR A C 1
ATOM 770 O O . THR A 1 98 ? -0.845 -19.811 -7.808 1.00 47.81 98 THR A O 1
ATOM 773 N N . PRO A 1 99 ? -1.839 -21.813 -8.037 1.00 42.41 99 PRO A N 1
ATOM 774 C CA . PRO A 1 99 ? -1.231 -22.405 -6.838 1.00 42.41 99 PRO A CA 1
ATOM 775 C C . PRO A 1 99 ? 0.308 -22.353 -6.777 1.00 42.41 99 PRO A C 1
ATOM 777 O O . PRO A 1 99 ? 0.873 -22.541 -5.702 1.00 42.41 99 PRO A O 1
ATOM 780 N N . LYS A 1 100 ? 0.996 -22.080 -7.897 1.00 42.88 100 LYS A N 1
ATOM 781 C CA . LYS A 1 100 ? 2.462 -21.952 -7.979 1.00 42.88 100 LYS A CA 1
ATOM 782 C C . LYS A 1 100 ? 2.996 -20.527 -7.763 1.00 42.88 100 LYS A C 1
ATOM 784 O O . LYS A 1 100 ? 4.208 -20.338 -7.738 1.00 42.88 100 LYS A O 1
ATOM 789 N N . GLY A 1 101 ? 2.127 -19.533 -7.560 1.00 47.62 101 GLY A N 1
ATOM 790 C CA . GLY A 1 101 ? 2.540 -18.133 -7.388 1.00 47.62 101 GLY A CA 1
ATOM 791 C C . GLY A 1 101 ? 2.868 -17.406 -8.697 1.00 47.62 101 GLY A C 1
ATOM 792 O O . GLY A 1 101 ? 3.416 -16.304 -8.651 1.00 47.62 101 GLY A O 1
ATOM 793 N N . GLU A 1 102 ? 2.516 -18.004 -9.834 1.00 53.66 102 GLU A N 1
ATOM 794 C CA . GLU A 1 102 ? 2.494 -17.356 -11.143 1.00 53.66 102 GLU A CA 1
ATOM 795 C C . GLU A 1 102 ? 1.175 -16.584 -11.278 1.00 53.66 102 GLU A C 1
ATOM 797 O O . GLU A 1 102 ? 0.116 -17.040 -10.834 1.00 53.66 102 GLU A O 1
ATOM 802 N N . ILE A 1 103 ? 1.254 -15.364 -11.805 1.00 55.62 103 ILE A N 1
ATOM 803 C CA . ILE A 1 103 ? 0.080 -14.522 -12.015 1.00 55.62 103 ILE A CA 1
ATOM 804 C C . ILE A 1 103 ? -0.393 -14.772 -13.441 1.00 55.62 103 ILE A C 1
ATOM 806 O O . ILE A 1 103 ? 0.305 -14.405 -14.385 1.00 55.62 103 ILE A O 1
ATOM 810 N N . GLU A 1 104 ? -1.551 -15.410 -13.593 1.00 48.06 104 GLU A N 1
ATOM 811 C CA . GLU A 1 104 ? -2.191 -15.577 -14.894 1.00 48.06 104 GLU A CA 1
ATOM 812 C C . GLU A 1 104 ? -3.310 -14.543 -15.021 1.00 48.06 104 GLU A C 1
ATOM 814 O O . GLU A 1 104 ? -4.172 -14.391 -14.151 1.00 48.06 104 GLU A O 1
ATOM 819 N N . LEU A 1 105 ? -3.268 -13.780 -16.111 1.00 46.62 105 LEU A N 1
ATOM 820 C CA . LEU A 1 105 ? -4.329 -12.847 -16.459 1.00 46.62 105 LEU A CA 1
ATOM 821 C C . LEU A 1 105 ? -5.650 -13.613 -16.632 1.00 46.62 105 LEU A C 1
ATOM 823 O O . LEU A 1 105 ? -5.650 -14.667 -17.272 1.00 46.62 105 LEU A O 1
ATOM 827 N N . PRO A 1 106 ? -6.791 -13.089 -16.147 1.00 44.47 106 PRO A N 1
ATOM 828 C CA . PRO A 1 106 ? -8.079 -13.650 -16.517 1.00 44.47 106 PRO A CA 1
ATOM 829 C C . PRO A 1 106 ? -8.224 -13.551 -18.040 1.00 44.47 106 PRO A C 1
ATOM 831 O O . PRO A 1 106 ? -8.269 -12.454 -18.600 1.00 44.47 106 PRO A O 1
ATOM 834 N N . VAL A 1 107 ? -8.266 -14.701 -18.719 1.00 45.91 107 VAL A N 1
ATOM 835 C CA . VAL A 1 107 ? -8.502 -14.765 -20.163 1.00 45.91 107 VAL A CA 1
ATOM 836 C C . VAL A 1 107 ? -9.873 -14.145 -20.429 1.00 45.91 107 VAL A C 1
ATOM 838 O O . VAL A 1 107 ? -10.911 -14.724 -20.100 1.00 45.91 107 VAL A O 1
ATOM 841 N N . SER A 1 108 ? -9.888 -12.936 -20.995 1.00 42.25 108 SER A N 1
ATOM 842 C CA . SER A 1 108 ? -11.122 -12.312 -21.465 1.00 42.25 108 SER A CA 1
ATOM 843 C C . SER A 1 108 ? -11.771 -13.242 -22.490 1.00 42.25 108 SER A C 1
ATOM 845 O O . SER A 1 108 ? -11.139 -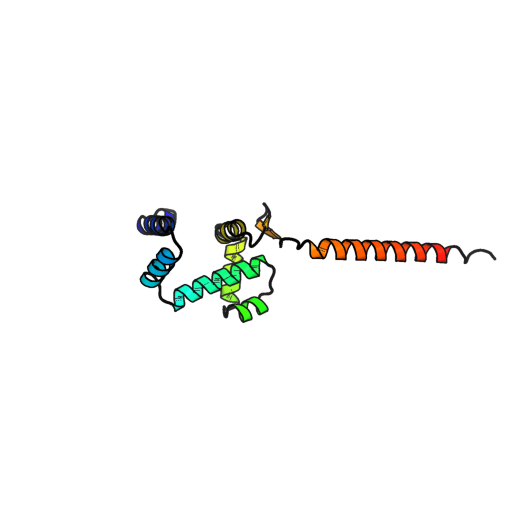13.622 -23.479 1.00 42.25 108 SER A O 1
ATOM 847 N N . LYS A 1 109 ? -13.048 -13.596 -22.280 1.00 44.75 109 LYS A N 1
ATOM 848 C CA . LYS A 1 109 ? -13.834 -14.476 -23.170 1.00 44.75 109 LYS A CA 1
ATOM 849 C C . LYS A 1 109 ? -13.886 -13.990 -24.631 1.00 44.75 109 LYS A C 1
ATOM 851 O O . LYS A 1 109 ? -14.270 -14.766 -25.498 1.00 44.75 109 LYS A O 1
ATOM 856 N N . SER A 1 110 ? -13.471 -12.753 -24.909 1.00 44.31 110 SER A N 1
ATOM 857 C CA . SER A 1 110 ? -13.319 -12.200 -26.259 1.00 44.31 110 SER A CA 1
ATOM 858 C C . SER A 1 110 ? -12.196 -12.848 -27.080 1.00 44.31 110 SER A C 1
ATOM 860 O O . SER A 1 110 ? -12.321 -12.931 -28.297 1.00 44.31 110 SER A O 1
ATOM 862 N N . ASN A 1 111 ? -11.122 -13.349 -26.455 1.00 42.75 111 ASN A N 1
ATOM 863 C CA . ASN A 1 111 ? -9.979 -13.910 -27.195 1.00 42.75 111 ASN A CA 1
ATOM 864 C C . ASN A 1 111 ? -10.163 -15.390 -27.573 1.00 42.75 111 ASN A C 1
ATOM 866 O O . ASN A 1 111 ? -9.544 -15.858 -28.524 1.00 42.75 111 ASN A O 1
ATOM 870 N N . LEU A 1 112 ? -11.083 -16.107 -26.913 1.00 46.94 112 LEU A N 1
ATOM 871 C CA . LEU A 1 112 ? -11.370 -17.519 -27.205 1.00 46.94 112 LEU A CA 1
ATOM 872 C C . LEU A 1 112 ? -11.984 -17.741 -28.601 1.00 46.94 112 LEU A C 1
ATOM 874 O O . LEU A 1 112 ? -11.898 -18.839 -29.147 1.00 46.94 112 LEU A O 1
ATOM 878 N N . GLN A 1 113 ? -12.637 -16.724 -29.172 1.00 44.88 113 GLN A N 1
ATOM 879 C CA . GLN A 1 113 ? -13.209 -16.791 -30.523 1.00 44.88 113 GLN A CA 1
ATOM 880 C C . GLN A 1 113 ? -12.184 -16.447 -31.609 1.00 44.88 113 GLN A C 1
ATOM 882 O O . GLN A 1 113 ? -12.280 -16.972 -32.718 1.00 44.88 113 GLN A O 1
ATOM 887 N N . VAL A 1 114 ? -11.177 -15.632 -31.286 1.00 50.56 114 VAL A N 1
ATOM 888 C CA . VAL A 1 114 ? -10.114 -15.274 -32.232 1.00 50.56 114 VAL A CA 1
ATOM 889 C C . VAL A 1 114 ? -9.170 -16.460 -32.432 1.00 50.56 114 VAL A C 1
ATOM 891 O O . VAL A 1 114 ? -8.918 -16.839 -33.570 1.00 50.56 114 VAL A O 1
ATOM 894 N N . GLU A 1 115 ? -8.737 -17.126 -31.356 1.00 48.47 115 GLU A N 1
ATOM 895 C CA . GLU A 1 115 ? -7.811 -18.268 -31.466 1.00 48.47 115 GLU A CA 1
ATOM 896 C C . GLU A 1 115 ? -8.424 -19.458 -32.215 1.00 48.47 115 GLU A C 1
ATOM 898 O O . GLU A 1 115 ? -7.778 -20.031 -33.091 1.00 48.47 115 GLU A O 1
ATOM 903 N N . LYS A 1 116 ? -9.710 -19.760 -31.978 1.00 53.12 116 LYS A N 1
ATOM 904 C CA . LYS A 1 116 ? -10.421 -20.808 -32.731 1.00 53.12 116 LYS A CA 1
ATOM 905 C C . LYS A 1 116 ? -10.559 -20.493 -34.223 1.00 53.12 116 LYS A C 1
ATOM 907 O O . LYS A 1 116 ? -10.592 -21.420 -35.027 1.00 53.12 116 LYS A O 1
ATOM 912 N N . SER A 1 117 ? -10.632 -19.214 -34.594 1.00 50.50 117 SER A N 1
ATOM 913 C CA . SER A 1 117 ? -10.723 -18.798 -36.000 1.00 50.50 117 SER A CA 1
ATOM 914 C C . SER A 1 117 ? -9.376 -18.952 -36.718 1.00 50.50 117 SER A C 1
ATOM 916 O O . SER A 1 117 ? -9.331 -19.458 -37.836 1.00 50.50 117 SER A O 1
ATOM 918 N N . VAL A 1 118 ? -8.268 -18.622 -36.044 1.00 55.22 118 VAL A N 1
ATOM 919 C CA . VAL A 1 118 ? -6.908 -18.731 -36.604 1.00 55.22 118 VAL A CA 1
ATOM 920 C C . VAL A 1 118 ? -6.472 -20.195 -36.772 1.00 55.22 118 VAL A C 1
ATOM 922 O O . VAL A 1 118 ? -5.825 -20.544 -37.764 1.00 55.22 118 VAL A O 1
ATOM 925 N N . GLU A 1 119 ? -6.861 -21.080 -35.848 1.00 54.72 119 GLU A N 1
ATOM 926 C CA . GLU A 1 119 ? -6.576 -22.520 -35.947 1.00 54.72 119 GLU A CA 1
ATOM 927 C C . GLU A 1 119 ? -7.338 -23.193 -37.099 1.00 54.72 119 GLU A C 1
ATOM 929 O O . GLU A 1 119 ? -6.767 -24.010 -37.827 1.00 54.72 119 GLU A O 1
ATOM 934 N N . GLN A 1 120 ? -8.607 -22.825 -37.318 1.00 54.31 120 GLN A N 1
ATOM 935 C CA . GLN A 1 120 ? -9.398 -23.357 -38.433 1.00 54.31 120 GLN A CA 1
ATOM 936 C C . GLN A 1 120 ? -8.903 -22.862 -39.796 1.00 54.31 120 GLN A C 1
ATOM 938 O O . GLN A 1 120 ? -8.869 -23.637 -40.754 1.00 54.31 120 GLN A O 1
ATOM 943 N N . GLU A 1 121 ? -8.463 -21.607 -39.887 1.00 54.81 121 GLU A N 1
ATOM 944 C CA . GLU A 1 121 ? -7.909 -21.046 -41.121 1.00 54.81 121 GLU A CA 1
ATOM 945 C C . GLU A 1 121 ? -6.552 -21.682 -41.471 1.00 54.81 121 GLU A C 1
ATOM 947 O O . GLU A 1 121 ? -6.314 -22.066 -42.619 1.00 54.81 121 GLU A O 1
ATOM 952 N N . SER A 1 122 ? -5.714 -21.941 -40.462 1.00 53.53 122 SER A N 1
ATOM 953 C CA . SER A 1 122 ? -4.442 -22.659 -40.625 1.00 53.53 122 SER A CA 1
ATOM 954 C C . SER A 1 122 ? -4.642 -24.112 -41.079 1.00 53.53 122 SER A C 1
ATOM 956 O O . SER A 1 122 ? -3.921 -24.596 -41.954 1.00 53.53 122 SER A O 1
ATOM 958 N N . ALA A 1 123 ? -5.651 -24.808 -40.542 1.00 61.31 123 ALA A N 1
ATOM 959 C CA . ALA A 1 123 ? -5.989 -26.169 -40.962 1.00 61.31 123 ALA A CA 1
ATOM 960 C C . ALA A 1 123 ? -6.493 -26.226 -42.418 1.00 61.31 123 ALA A C 1
ATOM 962 O O . ALA A 1 123 ? -6.147 -27.150 -43.162 1.00 61.31 123 ALA A O 1
ATOM 963 N N . ASN A 1 124 ? -7.250 -25.214 -42.858 1.00 59.09 124 ASN A N 1
ATOM 964 C CA . ASN A 1 124 ? -7.757 -25.141 -44.228 1.00 59.09 124 ASN A CA 1
ATOM 965 C C . ASN A 1 124 ? -6.642 -24.897 -45.255 1.00 59.09 124 ASN A C 1
ATOM 967 O O . ASN A 1 124 ? -6.630 -25.545 -46.305 1.00 59.09 124 ASN A O 1
ATOM 971 N N . ILE A 1 125 ? -5.668 -24.040 -44.936 1.00 58.66 125 ILE A N 1
ATOM 972 C CA . ILE A 1 125 ? -4.514 -23.762 -45.808 1.00 58.66 125 ILE A CA 1
ATOM 973 C C . ILE A 1 125 ? -3.640 -25.015 -45.983 1.00 58.66 125 ILE A C 1
ATOM 975 O O . ILE A 1 125 ? -3.219 -25.334 -47.097 1.00 58.66 125 ILE A O 1
ATOM 979 N N . VAL A 1 126 ? -3.406 -25.772 -44.906 1.00 59.38 126 VAL A N 1
ATOM 980 C CA . VAL A 1 126 ? -2.588 -26.998 -44.956 1.00 59.38 126 VAL A CA 1
ATOM 981 C C . VAL A 1 126 ? -3.277 -28.115 -45.749 1.00 59.38 126 VAL A C 1
ATOM 983 O O . VAL A 1 126 ? -2.593 -28.890 -46.422 1.00 59.38 126 VAL A O 1
ATOM 986 N N . SER A 1 127 ? -4.613 -28.192 -45.721 1.00 57.56 127 SER A N 1
ATOM 987 C CA . SER A 1 127 ? -5.361 -29.162 -46.535 1.00 57.56 127 SER A CA 1
ATOM 988 C C . SER A 1 127 ? -5.226 -28.887 -48.041 1.00 57.56 127 SER A C 1
ATOM 990 O O . SER A 1 127 ? -4.872 -29.794 -48.789 1.00 57.56 127 SER A O 1
ATOM 992 N N . HIS A 1 128 ? -5.352 -27.626 -48.472 1.00 57.00 128 HIS A N 1
ATOM 993 C CA . HIS A 1 128 ? -5.246 -27.242 -49.887 1.00 57.00 128 HIS A CA 1
ATOM 994 C C . HIS A 1 128 ? -3.830 -27.409 -50.463 1.00 57.00 128 HIS A C 1
ATOM 996 O O . HIS A 1 128 ? -3.667 -27.654 -51.658 1.00 57.00 128 HIS A O 1
ATOM 1002 N N . ALA A 1 129 ? -2.787 -27.315 -49.632 1.00 55.97 129 ALA A N 1
ATOM 1003 C CA . ALA A 1 129 ? -1.407 -27.504 -50.077 1.00 55.97 129 ALA A CA 1
ATOM 1004 C C . ALA A 1 129 ? -1.051 -28.977 -50.373 1.00 55.97 129 ALA A C 1
ATOM 1006 O O . ALA A 1 129 ? -0.130 -29.240 -51.149 1.00 55.97 129 ALA A O 1
ATOM 1007 N N . LYS A 1 130 ? -1.767 -29.951 -49.786 1.00 56.00 130 LYS A N 1
ATOM 1008 C CA . LYS A 1 130 ? -1.517 -31.384 -50.029 1.00 56.00 130 LYS A CA 1
ATOM 1009 C C . LYS A 1 130 ? -2.087 -31.881 -51.359 1.00 56.00 130 LYS A C 1
ATOM 1011 O O . LYS A 1 130 ? -1.478 -32.761 -51.967 1.00 56.00 130 LYS A O 1
ATOM 1016 N N . ASP A 1 131 ? -3.168 -31.280 -51.845 1.00 53.66 131 ASP A N 1
ATOM 1017 C CA . ASP A 1 131 ? -3.815 -31.702 -53.094 1.00 53.66 131 ASP A CA 1
ATOM 1018 C C . ASP A 1 131 ? -3.038 -31.257 -54.345 1.00 53.66 131 ASP A C 1
ATOM 1020 O O . ASP A 1 131 ? -3.029 -31.950 -55.362 1.00 53.66 131 ASP A O 1
ATOM 1024 N N . ALA A 1 132 ? -2.276 -30.161 -54.258 1.00 55.72 132 ALA A N 1
ATOM 1025 C CA . ALA A 1 132 ? -1.466 -29.662 -55.372 1.00 55.72 132 ALA A CA 1
ATOM 1026 C C . ALA A 1 132 ? -0.223 -30.525 -55.679 1.00 55.72 132 ALA A C 1
ATOM 1028 O O . ALA A 1 132 ? 0.335 -30.438 -56.773 1.00 55.72 132 ALA A O 1
ATOM 1029 N N . HIS A 1 133 ? 0.218 -31.382 -54.748 1.00 51.41 133 HIS A N 1
ATOM 1030 C CA . HIS A 1 133 ? 1.470 -32.132 -54.900 1.00 51.41 133 HIS A CA 1
ATOM 1031 C C . HIS A 1 133 ? 1.310 -33.521 -55.556 1.00 51.41 133 HIS A C 1
ATOM 1033 O O . HIS A 1 133 ? 2.317 -34.168 -55.855 1.00 51.41 133 HIS A O 1
ATOM 1039 N N . HIS A 1 134 ? 0.076 -33.974 -55.828 1.00 51.50 134 HIS A N 1
ATOM 1040 C CA . HIS A 1 134 ? -0.205 -35.267 -56.481 1.00 51.50 134 HIS A CA 1
ATOM 1041 C C . HIS A 1 134 ? -0.415 -35.199 -58.007 1.00 51.50 134 HIS A C 1
ATOM 1043 O O . HIS A 1 134 ? -0.520 -36.243 -58.644 1.00 51.50 134 HIS A O 1
ATOM 1049 N N . ALA A 1 135 ? -0.407 -34.012 -58.628 1.00 54.75 135 ALA A N 1
ATOM 1050 C CA . ALA A 1 135 ? -0.652 -33.861 -60.072 1.00 54.75 135 ALA A CA 1
ATOM 1051 C C . ALA A 1 135 ? 0.618 -33.883 -60.961 1.00 54.75 135 ALA A C 1
ATOM 1053 O O . ALA A 1 135 ? 0.517 -33.729 -62.174 1.00 54.75 135 ALA A O 1
ATOM 1054 N N . GLY A 1 136 ? 1.817 -34.066 -60.389 1.00 50.47 136 GLY A N 1
ATOM 1055 C CA . GLY A 1 136 ? 3.098 -33.871 -61.096 1.00 50.47 136 GLY A CA 1
ATOM 1056 C C . GLY A 1 136 ? 3.930 -35.118 -61.427 1.00 50.47 136 GLY A C 1
ATOM 1057 O O . GLY A 1 136 ? 5.072 -34.969 -61.852 1.00 50.47 136 GLY A O 1
ATOM 1058 N N . LYS A 1 137 ? 3.431 -36.344 -61.219 1.00 52.47 137 LYS A N 1
ATOM 1059 C CA . LYS A 1 137 ? 4.163 -37.584 -61.557 1.00 52.47 137 LYS A CA 1
ATOM 1060 C C . LYS A 1 137 ? 3.308 -38.534 -62.394 1.00 52.47 137 LYS A C 1
ATOM 1062 O O . LYS A 1 137 ? 2.849 -39.560 -61.907 1.00 52.47 137 LYS A O 1
ATOM 1067 N N . ALA A 1 138 ? 3.116 -38.185 -63.659 1.00 50.56 138 ALA A N 1
ATOM 1068 C CA . ALA A 1 138 ? 2.756 -39.132 -64.709 1.00 50.56 138 ALA A CA 1
ATOM 1069 C C . ALA A 1 138 ? 3.282 -38.605 -66.053 1.00 50.56 138 ALA A C 1
ATOM 1071 O O . ALA A 1 138 ? 2.625 -37.825 -66.739 1.00 50.56 138 ALA A O 1
ATOM 1072 N N . SER A 1 139 ? 4.509 -38.988 -66.393 1.00 45.97 139 SER A N 1
ATOM 1073 C CA . SER A 1 139 ? 5.039 -39.078 -67.759 1.00 45.97 139 SER A CA 1
ATOM 1074 C C . SER A 1 139 ? 6.153 -40.110 -67.759 1.00 45.97 139 SER A C 1
ATOM 1076 O O . SER A 1 139 ? 6.944 -40.091 -66.787 1.00 45.97 139 SER A O 1
#

Sequence (139 aa):
MDFWSKETNKSFVQVLLALDSEQEAQAFLRDLMTEAEVAEFARRWKAARLLAQGVPYTSIEAETGLSSATIARVSKWLHKGQGGYRVLLKKLGIAEVTPKGEIELPVSKSNLQVEKSVEQESANIVSHAKDAHHAGKAS

Foldseek 3Di:
DDPCPDPVNVVVVVVVVPDDDPVSVVVVCVVVDPPVVVLVVVLLLVLLLCVLVVHDPVVSCVVRVDDPVSSVVSNCCLQPNPPPSVVVCVVVVSFDQPPNSRTDHDPDPVVVVVVVVVVVVVVVVVVVVVVVVPPPDDD

Secondary structure (DSSP, 8-state):
--GGGSHHHHHHHHHHHS--SHHHHHHHHHHHS-HHHHHHHHHHHHHHHHHHTT--HHHHHHHH---HHHHHHHHHHHHHS-SHHHHHHHHTTS-EE-TTS-EE----TTHHHHHHHHHHHHHHHHHHHHHGGGSS---

Radius of gyration: 25.15 Å; chains: 1; bounding box: 30×52×89 Å

pLDDT: mean 81.9, std 21.14, range [42.25, 98.62]